Protein 3TBO (pdb70)

Foldseek 3Di:
DWWKQAFLAFIADPCGFTAGDQPDAPDPRGDPPCSVVVVRGDHIGTDDDDDPVD

Organism: Pyrobaculum calidifontis (strain DSM 21063 / JCM 11548 / VA1) (NCBI:txid410359)

Solvent-accessible surface area: 4048 Å² total; per-residue (Å²): 82,70,48,104,5,48,118,46,2,10,74,11,21,88,167,73,82,84,50,26,57,23,44,108,6,75,58,125,85,85,33,77,30,28,36,79,182,78,44,48,156,20,103,42,50,203,92,57,127,99,100,160,162,169

Radius of gyration: 11.91 Å; Cα contacts (8 Å, |Δi|>4): 117; chains: 1; bounding box: 25×32×19 Å

InterPro domains:
  IPR018967 Iron-binding zinc finger, CDGSH type [PF09360] (3-41)
  IPR018967 Iron-binding zinc finger, CDGSH type [SM00704] (10-46)
  IPR042216 MitoNEET, CDGSH iron-sulfur domain [G3DSA:3.40.5.90] (1-53)

Sequence (54 aa):
VEIRAIENGPYEVKIAIYLCRCGHSGSKPHCDGTHAKVGFKAPGAKIVHHHHHH

Secondary structure (DSSP, 8-state):
-EEEEPTTS-EEEE--EEE--SS--TTTTB--SHH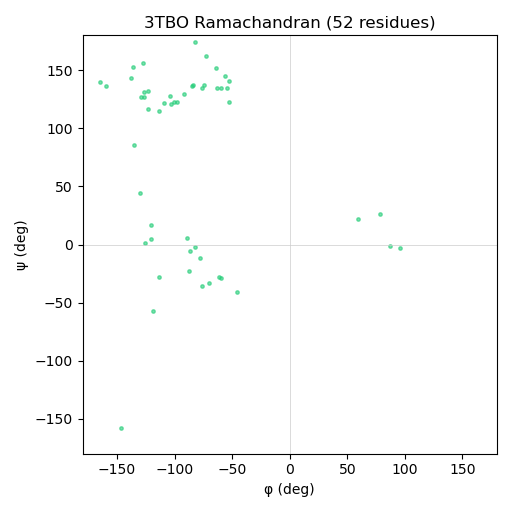HHHT-----EEEEE--TT-

Structure (mmCIF, N/CA/C/O backbone):
data_3TBO
#
_entry.id   3TBO
#
_cell.length_a   49.903
_cell.length_b   49.903
_cell.length_c   46.076
_cell.angle_alpha   90.00
_cell.angle_beta   90.00
_cell.angle_gamma   120.00
#
_symmetry.space_group_name_H-M   'P 31 2 1'
#
loop_
_entity.id
_entity.type
_entity.pdbx_description
1 polymer 'Zinc finger, CDGSH-type domain protein'
2 non-polymer 'FE2/S2 (INORGANIC) CLUSTER'
3 water water
#
loop_
_atom_site.group_PDB
_atom_site.id
_atom_site.type_symbol
_atom_site.label_atom_id
_atom_site.label_alt_id
_atom_site.label_comp_id
_atom_site.label_asym_id
_atom_site.label_entity_id
_atom_site.label_seq_id
_atom_site.pdbx_PDB_ins_code
_atom_site.Cartn_x
_atom_site.Cartn_y
_atom_site.Cartn_z
_atom_site.occupancy
_atom_site.B_iso_or_equiv
_atom_site.auth_seq_id
_atom_site.auth_comp_id
_atom_site.auth_asym_id
_atom_site.auth_atom_id
_atom_site.pdbx_PDB_model_num
ATOM 1 N N . VAL A 1 3 ? -10.366 -26.748 -0.590 1.00 28.23 3 VAL A N 1
ATOM 2 C CA . VAL A 1 3 ? -10.016 -25.300 -0.703 1.00 28.00 3 VAL A CA 1
ATOM 3 C C . VAL A 1 3 ? -8.783 -24.949 0.123 1.00 27.62 3 VAL A C 1
ATOM 4 O O . VAL A 1 3 ? -8.724 -25.193 1.334 1.00 27.79 3 VAL A O 1
ATOM 8 N N . GLU A 1 4 ? -7.788 -24.382 -0.549 1.00 26.25 4 GLU A N 1
ATOM 9 C CA . GLU A 1 4 ? -6.564 -23.988 0.109 1.00 25.78 4 GLU A CA 1
ATOM 10 C C . GLU A 1 4 ? -6.363 -22.516 -0.141 1.00 24.04 4 GLU A C 1
ATOM 11 O O . GLU A 1 4 ? -6.480 -22.060 -1.275 1.00 24.23 4 GLU A O 1
ATOM 17 N N . ILE A 1 5 ? -6.070 -21.780 0.926 1.00 22.32 5 ILE A N 1
ATOM 18 C CA . ILE A 1 5 ? -5.684 -20.373 0.810 1.00 20.83 5 ILE A CA 1
ATOM 19 C C . ILE A 1 5 ? -4.364 -20.205 1.533 1.00 19.98 5 ILE A C 1
ATOM 20 O O . ILE A 1 5 ? -4.233 -20.566 2.707 1.00 19.55 5 ILE A O 1
ATOM 25 N N . ARG A 1 6 ? -3.387 -19.637 0.840 1.00 19.12 6 ARG A N 1
ATOM 26 C CA . ARG A 1 6 ? -2.118 -19.323 1.446 1.00 18.80 6 ARG A CA 1
ATOM 27 C C . ARG A 1 6 ? -1.690 -17.931 0.996 1.00 17.94 6 ARG A C 1
ATOM 28 O O . ARG A 1 6 ? -2.057 -17.478 -0.085 1.00 18.86 6 ARG A O 1
ATOM 36 N N . ALA A 1 7 ? -0.896 -17.276 1.826 1.00 16.99 7 ALA A N 1
ATOM 37 C CA . ALA A 1 7 ? -0.240 -16.039 1.442 1.00 16.20 7 ALA A CA 1
ATOM 38 C C . ALA A 1 7 ? 1.128 -16.389 0.871 1.00 15.62 7 ALA A C 1
ATOM 39 O O . ALA A 1 7 ? 1.885 -17.141 1.496 1.00 16.79 7 ALA A O 1
ATOM 41 N N . ILE A 1 8 ? 1.447 -15.865 -0.309 1.00 15.01 8 ILE A N 1
ATOM 42 C CA . ILE A 1 8 ? 2.774 -15.995 -0.894 1.00 14.54 8 ILE A CA 1
ATOM 43 C C . ILE A 1 8 ? 3.674 -14.908 -0.320 1.00 14.28 8 ILE A C 1
ATOM 44 O O . ILE A 1 8 ? 3.253 -13.755 -0.159 1.00 13.42 8 ILE A O 1
ATOM 49 N N . GLU 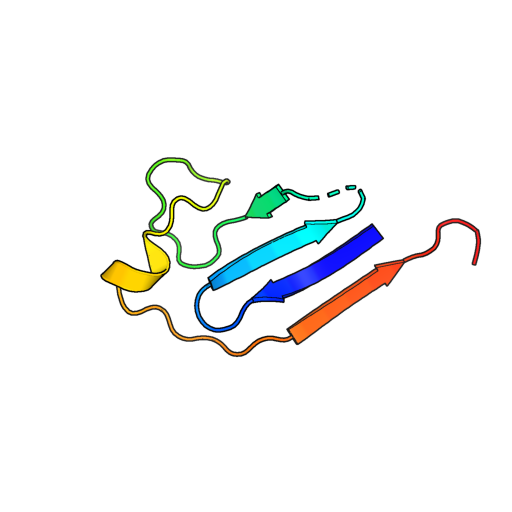A 1 9 ? 4.899 -15.271 0.018 1.00 14.56 9 GLU A N 1
ATOM 50 C CA . GLU A 1 9 ? 5.896 -14.326 0.505 1.00 14.87 9 GLU A CA 1
ATOM 51 C C . GLU A 1 9 ? 6.048 -13.152 -0.447 1.00 14.17 9 GLU A C 1
ATOM 52 O O . GLU A 1 9 ? 6.331 -13.326 -1.641 1.00 15.21 9 GLU A O 1
ATOM 58 N N . ASN A 1 10 ? 5.832 -11.951 0.101 1.00 13.23 10 ASN A N 1
ATOM 59 C CA . ASN A 1 10 ? 6.011 -10.697 -0.625 1.00 12.43 10 ASN A CA 1
ATOM 60 C C . ASN A 1 10 ? 5.109 -10.626 -1.853 1.00 12.56 10 ASN A C 1
ATOM 61 O O . ASN A 1 10 ? 5.353 -9.855 -2.770 1.00 14.43 10 ASN A O 1
ATOM 66 N N . GLY A 1 11 ? 4.041 -11.406 -1.824 1.00 12.27 11 GLY A N 1
ATOM 67 C CA . GLY A 1 11 ? 3.172 -11.544 -2.978 1.00 11.49 11 GLY A CA 1
ATOM 68 C C . GLY A 1 11 ? 1.721 -11.741 -2.608 1.00 11.62 11 GLY A C 1
ATOM 69 O O . GLY A 1 11 ? 1.297 -11.402 -1.511 1.00 11.37 11 GLY A O 1
ATOM 70 N N . PRO A 1 12 ? 0.947 -12.318 -3.523 1.00 11.23 12 PRO A N 1
ATOM 71 C CA . PRO A 1 12 ? -0.510 -12.376 -3.377 1.00 10.76 12 PRO A CA 1
ATOM 72 C C . PRO A 1 12 ? -1.007 -13.507 -2.491 1.00 10.97 12 PRO A C 1
ATOM 73 O O . PRO A 1 12 ? -0.207 -14.335 -2.042 1.00 12.32 12 PRO A O 1
ATOM 77 N 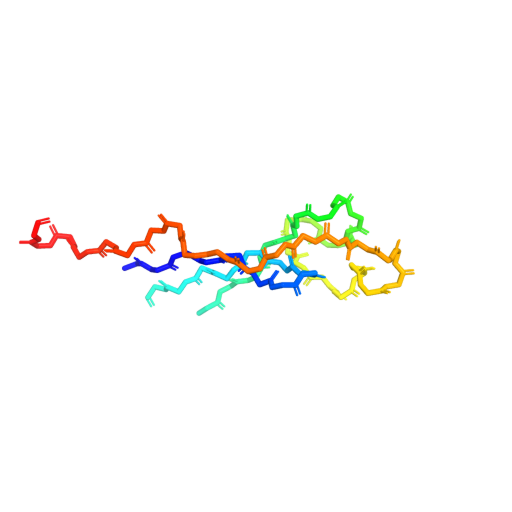N . TYR A 1 13 ? -2.311 -13.524 -2.233 1.00 11.15 13 TYR A N 1
ATOM 78 C CA . TYR A 1 13 ? -2.955 -14.755 -1.767 1.00 11.84 13 TYR A CA 1
ATOM 79 C C . TYR A 1 13 ? -3.149 -15.727 -2.921 1.00 13.02 13 TYR A C 1
ATOM 80 O O . TYR A 1 13 ? -3.610 -15.354 -3.990 1.00 14.07 13 TYR A O 1
ATOM 89 N N . GLU A 1 14 ? -2.819 -16.986 -2.695 1.00 13.67 14 GLU A N 1
ATOM 90 C CA . GLU A 1 14 ? -3.164 -18.045 -3.637 1.00 15.57 14 GLU A CA 1
ATOM 91 C C . GLU A 1 14 ? -4.391 -18.778 -3.126 1.00 15.94 14 GLU A C 1
ATOM 92 O O . GLU A 1 14 ? -4.401 -19.285 -1.998 1.00 17.22 14 GLU A O 1
ATOM 98 N N . VAL A 1 15 ? -5.431 -18.813 -3.944 1.00 17.08 15 VAL A N 1
ATOM 99 C CA . VAL A 1 15 ? -6.642 -19.541 -3.597 1.00 18.98 15 VAL A CA 1
ATOM 100 C C . VAL A 1 15 ? -6.762 -20.701 -4.579 1.00 20.60 15 VAL A C 1
ATOM 101 O O . VAL A 1 15 ? -6.904 -20.498 -5.792 1.00 21.21 15 VAL A O 1
ATOM 105 N N . LYS A 1 16 ? -6.659 -21.913 -4.043 1.00 22.89 16 LYS A N 1
ATOM 106 C CA . LYS A 1 16 ? -6.731 -23.134 -4.836 1.00 25.22 16 LYS A CA 1
ATOM 107 C C . LYS A 1 16 ? -8.048 -23.855 -4.548 1.00 26.63 16 LYS A C 1
ATOM 108 O O . LYS A 1 16 ? -8.334 -24.193 -3.388 1.00 26.54 16 LYS A O 1
ATOM 114 N N . ILE A 1 17 ? -8.857 -24.078 -5.585 1.00 28.48 17 ILE A N 1
ATOM 115 C CA . ILE A 1 17 ? -10.046 -24.937 -5.414 1.00 30.45 17 ILE A CA 1
ATOM 116 C C . ILE A 1 17 ? -10.011 -26.267 -6.195 1.00 31.12 17 ILE A C 1
ATOM 117 O O . ILE A 1 17 ? -9.667 -26.317 -7.383 1.00 32.23 17 ILE A O 1
ATOM 122 N N . ALA A 1 21 ? -6.549 -22.377 -9.484 1.00 24.02 21 ALA A N 1
ATOM 123 C CA . ALA A 1 21 ? -5.810 -21.367 -8.712 1.00 23.11 21 ALA A CA 1
ATOM 124 C C . ALA A 1 21 ? -6.059 -19.952 -9.195 1.00 22.34 21 ALA A C 1
ATOM 125 O O . ALA A 1 21 ? -5.982 -19.665 -10.387 1.00 23.10 21 ALA A O 1
ATOM 127 N N . ILE A 1 22 ? -6.369 -19.070 -8.249 1.00 20.65 22 ILE A N 1
ATOM 128 C CA . ILE A 1 22 ? -6.401 -17.636 -8.525 1.00 19.81 22 ILE A CA 1
ATOM 129 C C . ILE A 1 22 ? -5.530 -16.918 -7.506 1.00 18.05 22 ILE A C 1
ATOM 130 O O . ILE A 1 22 ? -5.276 -17.430 -6.398 1.00 18.21 22 ILE A O 1
ATOM 135 N N . TYR A 1 23 ? -5.078 -15.737 -7.900 1.00 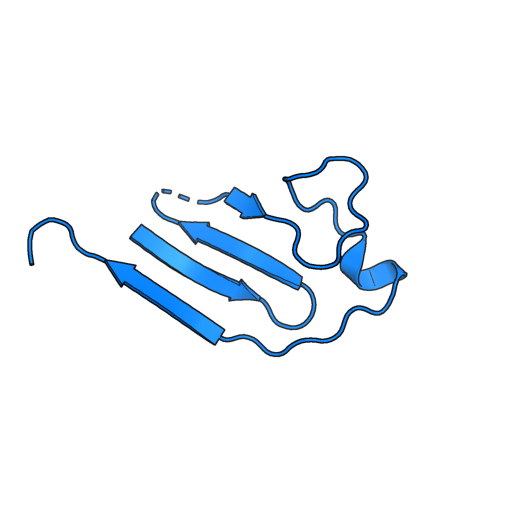16.70 23 TYR A N 1
ATOM 136 C CA . TYR A 1 23 ? -4.127 -14.944 -7.128 1.00 14.88 23 TYR A CA 1
ATOM 137 C C . TYR A 1 23 ? -4.722 -13.588 -6.845 1.00 14.46 23 TYR A C 1
ATOM 138 O O . TYR A 1 23 ? -4.998 -12.807 -7.762 1.00 15.00 23 TYR A O 1
ATOM 147 N N . LEU A 1 24 ? -4.926 -13.329 -5.559 1.00 12.59 24 LEU A N 1
ATOM 148 C CA . LEU A 1 24 ? -5.550 -12.100 -5.098 1.00 12.03 24 LEU A CA 1
ATOM 149 C C . LEU A 1 24 ? -4.537 -11.122 -4.513 1.00 10.82 24 LEU A C 1
ATOM 150 O O . LEU A 1 24 ? -3.711 -11.459 -3.634 1.00 11.80 24 LEU A O 1
ATOM 155 N N . CYS A 1 25 ? -4.594 -9.894 -5.022 1.00 10.54 25 CYS A N 1
ATOM 156 C CA . CYS A 1 25 ? -3.700 -8.840 -4.553 1.00 9.26 25 CYS A CA 1
ATOM 157 C C . CYS A 1 25 ? -3.857 -8.565 -3.047 1.00 8.60 25 CYS A C 1
ATOM 158 O O . CYS A 1 25 ? -4.967 -8.443 -2.516 1.00 9.92 25 CYS A O 1
ATOM 161 N N . ARG A 1 26 ? -2.718 -8.456 -2.373 1.00 8.86 26 ARG A N 1
ATOM 162 C CA . ARG A 1 26 ? -2.734 -8.052 -0.972 1.00 9.35 26 ARG A CA 1
ATOM 163 C C . ARG A 1 26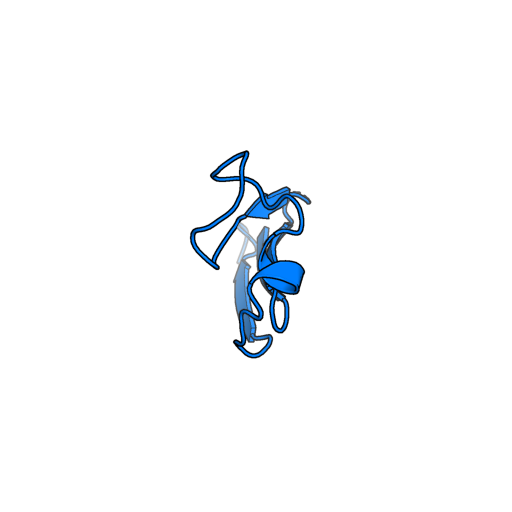 ? -1.847 -6.853 -0.672 1.00 9.32 26 ARG A C 1
ATOM 164 O O . ARG A 1 26 ? -1.739 -6.457 0.463 1.00 9.01 26 ARG A O 1
ATOM 172 N N . CYS A 1 27 ? -1.199 -6.300 -1.695 1.00 9.17 27 CYS A N 1
ATOM 173 C CA . CYS A 1 27 ? -0.348 -5.113 -1.539 1.00 9.19 27 CYS A CA 1
ATOM 174 C C . CYS A 1 27 ? -1.122 -3.795 -1.679 1.00 8.76 27 CYS A C 1
ATOM 175 O O . CYS A 1 27 ? -0.662 -2.755 -1.207 1.00 8.35 27 CYS A O 1
ATOM 178 N N . GLY A 1 28 ? -2.268 -3.837 -2.356 1.00 8.93 28 GLY A N 1
ATOM 179 C CA . GLY A 1 28 ? -3.095 -2.669 -2.569 1.00 9.47 28 GLY A CA 1
ATOM 180 C C . GLY A 1 28 ? -2.887 -1.963 -3.893 1.00 9.83 28 GLY A C 1
ATOM 181 O O . GLY A 1 28 ? -3.640 -1.027 -4.196 1.00 11.35 28 GLY A O 1
ATOM 182 N N . HIS A 1 29 ? -1.940 -2.416 -4.709 1.00 9.26 29 HIS A N 1
ATOM 183 C CA . HIS A 1 29 ? -1.490 -1.619 -5.853 1.00 8.99 29 HIS A CA 1
ATOM 184 C C . HIS A 1 29 ? -1.652 -2.263 -7.223 1.00 8.65 29 HIS A C 1
ATOM 185 O O . HIS A 1 29 ? -1.229 -1.695 -8.221 1.00 9.04 29 HIS A O 1
ATOM 192 N N . SER A 1 30 ? -2.264 -3.440 -7.291 1.00 7.93 30 SER A N 1
ATOM 193 C CA . SER A 1 30 ? -2.528 -4.029 -8.601 1.00 8.64 30 SER A CA 1
ATOM 194 C C . SER A 1 30 ? -3.333 -3.077 -9.486 1.00 8.54 30 SER A C 1
ATOM 195 O O . SER A 1 30 ? -4.211 -2.341 -9.026 1.00 8.27 30 SER A O 1
ATOM 198 N N . GLY A 1 31 ? -3.010 -3.141 -10.773 1.00 9.38 31 GLY A N 1
ATOM 199 C CA . GLY A 1 31 ? -3.779 -2.451 -11.809 1.00 10.23 31 GLY A CA 1
ATOM 200 C C . GLY A 1 31 ? -5.064 -3.184 -12.155 1.00 9.91 31 GLY A C 1
ATOM 201 O O . GLY A 1 31 ? -5.939 -2.641 -12.841 1.00 10.89 31 GLY A O 1
ATOM 202 N N . SER A 1 32 ? -5.201 -4.416 -11.674 1.00 10.15 32 SER A N 1
ATOM 203 C CA . SER A 1 32 ? -6.370 -5.222 -11.970 1.00 11.45 32 SER A CA 1
ATOM 204 C C . SER A 1 32 ? -6.999 -5.819 -10.720 1.00 11.18 32 SER A C 1
ATOM 205 O O . SER A 1 32 ? -7.395 -7.001 -10.733 1.00 11.60 32 SER A O 1
ATOM 208 N N . LYS A 1 33 ? -7.144 -5.016 -9.664 1.00 11.09 33 LYS A N 1
ATOM 209 C CA . LYS A 1 33 ? -7.744 -5.517 -8.421 1.00 11.25 33 LYS A CA 1
ATOM 210 C C . LYS A 1 33 ? -9.106 -6.170 -8.729 1.00 11.50 33 LYS A C 1
ATOM 211 O O . LYS A 1 33 ? -9.872 -5.627 -9.525 1.00 12.94 33 LYS A O 1
ATOM 217 N N . PRO A 1 34 ? -9.431 -7.289 -8.072 1.00 11.51 34 PRO A N 1
ATOM 218 C CA . PRO A 1 34 ? -8.669 -7.885 -6.960 1.00 11.59 34 PRO A CA 1
ATOM 219 C C . PRO A 1 34 ? -7.587 -8.864 -7.355 1.00 11.92 34 PRO A C 1
ATOM 220 O O . PRO A 1 34 ? -7.002 -9.485 -6.489 1.00 12.15 34 PRO A O 1
ATOM 224 N N . HIS A 1 35 ? -7.332 -9.030 -8.642 1.00 12.06 35 HIS A N 1
ATOM 225 C CA . HIS A 1 35 ? -6.354 -9.995 -9.088 1.00 12.33 35 HIS A CA 1
ATOM 226 C C . HIS A 1 35 ? -4.956 -9.418 -9.077 1.00 12.64 35 HIS A C 1
ATOM 227 O O . HIS A 1 35 ? -4.761 -8.261 -9.444 1.00 14.13 35 HIS A O 1
ATOM 234 N N . CYS A 1 36 ? -3.985 -10.187 -8.595 1.00 12.48 36 CYS A N 1
ATOM 235 C CA . CYS A 1 36 ? -2.582 -9.792 -8.638 1.00 12.74 36 CYS A CA 1
ATOM 236 C C . CYS A 1 36 ? -2.076 -9.637 -10.071 1.00 12.57 36 CYS A C 1
ATOM 237 O O . CYS A 1 36 ? -2.366 -10.498 -10.929 1.00 13.74 36 CYS A O 1
ATOM 240 N N . ASP A 1 37 ? -1.343 -8.548 -10.336 1.00 11.12 37 ASP A N 1
ATOM 241 C CA . ASP A 1 37 ? -0.661 -8.369 -11.635 1.00 10.87 37 ASP A CA 1
ATOM 242 C C . ASP A 1 37 ? 0.861 -8.218 -11.505 1.00 10.86 37 ASP A C 1
ATOM 243 O O . ASP A 1 37 ? 1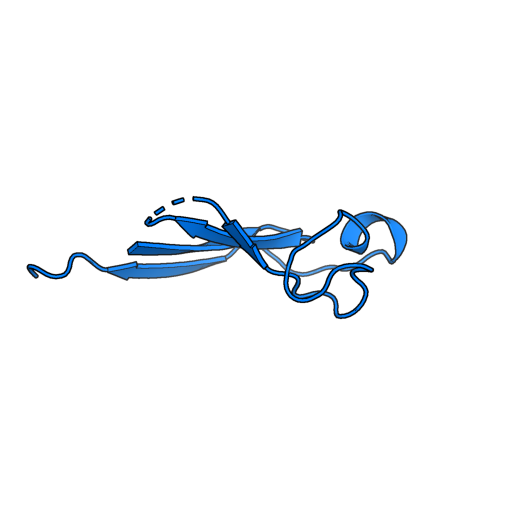.536 -7.771 -12.440 1.00 12.40 37 ASP A O 1
ATOM 248 N N . GLY A 1 38 ? 1.413 -8.605 -10.345 1.00 10.92 38 GLY A N 1
ATOM 249 C CA . GLY A 1 38 ? 2.855 -8.498 -10.141 1.00 11.08 38 GLY A CA 1
ATOM 250 C C . GLY A 1 38 ? 3.343 -7.161 -9.610 1.00 10.99 38 GLY A C 1
ATOM 251 O O . GLY A 1 38 ? 4.557 -6.997 -9.394 1.00 12.90 38 GLY A O 1
ATOM 252 N N . THR A 1 39 ? 2.445 -6.198 -9.393 1.00 10.08 39 THR A N 1
ATOM 253 C CA . THR A 1 39 ? 2.881 -4.894 -8.903 1.00 10.05 39 THR A CA 1
ATOM 254 C C . THR A 1 39 ? 3.559 -4.956 -7.529 1.00 10.15 39 THR A C 1
ATOM 255 O O . THR A 1 39 ? 4.415 -4.137 -7.240 1.00 10.69 39 THR A O 1
ATOM 259 N N . HIS A 1 40 ? 3.190 -5.937 -6.721 1.00 10.34 40 HIS A N 1
ATOM 260 C CA . HIS A 1 40 ? 3.836 -6.136 -5.408 1.00 10.12 40 HIS A CA 1
ATOM 261 C C . HIS A 1 40 ? 5.364 -6.055 -5.465 1.00 10.50 40 HIS A C 1
ATOM 262 O O . HIS A 1 40 ? 5.968 -5.464 -4.589 1.00 11.77 40 HIS A O 1
ATOM 269 N N . ALA A 1 41 ? 5.969 -6.632 -6.502 1.00 11.83 41 ALA A N 1
ATOM 270 C CA . ALA A 1 41 ? 7.431 -6.631 -6.607 1.00 13.25 41 ALA A CA 1
ATOM 271 C C . ALA A 1 41 ? 8.000 -5.252 -6.892 1.00 14.77 41 ALA A C 1
ATOM 272 O O . ALA A 1 41 ? 9.100 -4.926 -6.451 1.00 17.30 41 ALA A O 1
ATOM 274 N N . LYS A 1 42 ? 7.261 -4.444 -7.643 1.00 14.76 42 LYS A N 1
ATOM 275 C CA . LYS A 1 42 ? 7.736 -3.116 -8.001 1.00 14.99 42 LYS A CA 1
ATOM 276 C C . LYS A 1 42 ? 7.625 -2.148 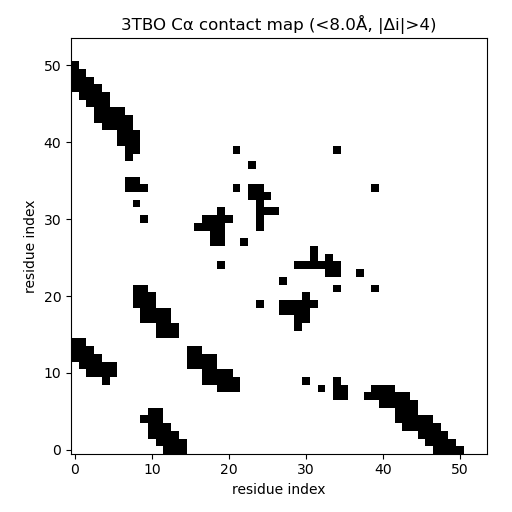-6.838 1.00 15.28 42 LYS A C 1
ATOM 277 O O . LYS A 1 42 ? 8.466 -1.274 -6.682 1.00 17.40 42 LYS A O 1
ATOM 283 N N . VAL A 1 43 ? 6.581 -2.291 -6.025 1.00 14.84 43 VAL A N 1
ATOM 284 C CA . VAL A 1 43 ? 6.384 -1.374 -4.905 1.00 14.37 43 VAL A CA 1
ATOM 285 C C . VAL A 1 43 ? 7.127 -1.822 -3.656 1.00 14.31 43 VAL A C 1
ATOM 286 O O . VAL A 1 43 ? 7.105 -1.128 -2.649 1.00 16.75 43 VAL A O 1
ATOM 290 N N . GLY A 1 44 ? 7.737 -3.005 -3.701 1.00 13.80 44 GLY A N 1
ATOM 291 C CA . GLY A 1 44 ? 8.585 -3.473 -2.596 1.00 13.80 44 GLY A CA 1
ATOM 292 C C . GLY A 1 44 ? 7.789 -4.003 -1.413 1.00 13.32 44 GLY A C 1
ATOM 293 O O . GLY A 1 44 ? 8.257 -3.933 -0.283 1.00 12.39 44 GLY A O 1
ATOM 294 N N . PHE A 1 45 ? 6.577 -4.489 -1.671 1.00 11.76 45 PHE A N 1
ATOM 295 C CA . PHE A 1 45 ? 5.727 -5.094 -0.641 1.00 10.49 45 PHE A CA 1
ATOM 296 C C . PHE A 1 45 ? 6.444 -6.218 0.094 1.00 11.01 45 PHE A C 1
ATOM 297 O O . PHE A 1 45 ? 7.068 -7.066 -0.539 1.00 11.73 45 PHE A O 1
ATOM 305 N N . LYS A 1 46 ? 6.344 -6.226 1.420 1.00 10.45 46 LYS A N 1
ATOM 306 C CA . LYS A 1 46 ? 6.948 -7.286 2.223 1.00 10.75 46 LYS A CA 1
ATOM 307 C C . LYS A 1 46 ? 5.942 -7.859 3.185 1.00 10.97 46 LYS A C 1
ATOM 308 O O . LYS A 1 46 ? 5.311 -7.130 3.956 1.00 11.95 46 LYS A O 1
ATOM 314 N N . ALA A 1 47 ? 5.791 -9.182 3.145 1.00 10.86 47 ALA A N 1
ATOM 315 C CA . ALA A 1 47 ? 4.990 -9.942 4.097 1.00 11.86 47 ALA A CA 1
ATOM 316 C C . ALA A 1 47 ? 5.383 -11.403 3.929 1.00 13.06 47 ALA A C 1
ATOM 317 O O . ALA A 1 47 ? 5.608 -11.863 2.821 1.00 13.14 47 ALA A O 1
ATOM 319 N N . PRO A 1 48 ? 5.494 -12.138 5.024 1.00 13.57 48 PRO A N 1
ATOM 320 C CA . PRO A 1 48 ? 5.899 -13.528 4.900 1.00 15.01 48 PRO A CA 1
ATOM 321 C C . PRO A 1 48 ? 4.804 -14.423 4.312 1.00 16.00 48 PRO A C 1
ATOM 322 O O . PRO A 1 48 ? 3.622 -14.046 4.276 1.00 14.98 48 PRO A O 1
ATOM 326 N N . GLY A 1 49 ? 5.225 -15.597 3.845 1.00 17.65 49 GLY A N 1
ATOM 327 C CA . GLY A 1 49 ? 4.283 -16.659 3.485 1.00 19.00 49 GLY A CA 1
ATOM 328 C C . GLY A 1 49 ? 3.536 -17.132 4.712 1.00 20.81 49 GLY A C 1
ATOM 329 O O . GLY A 1 49 ? 4.044 -17.035 5.840 1.00 22.00 49 GLY A O 1
ATOM 330 N N . ALA A 1 50 ? 2.320 -17.622 4.512 1.00 22.07 50 ALA A N 1
ATOM 331 C CA . ALA A 1 50 ? 1.549 -18.195 5.610 1.00 23.17 50 ALA A CA 1
ATOM 332 C C . ALA A 1 50 ? 0.480 -19.099 5.057 1.00 23.86 50 ALA A C 1
ATOM 333 O O . ALA A 1 50 ? -0.162 -18.758 4.071 1.00 23.68 50 ALA A O 1
ATOM 335 N N . LYS A 1 51 ? 0.302 -20.263 5.675 1.00 24.81 51 LYS A N 1
ATOM 336 C CA . LYS A 1 51 ? -0.896 -21.068 5.437 1.00 26.06 51 LYS A CA 1
ATOM 337 C C . LYS A 1 51 ? -2.046 -20.386 6.158 1.00 25.43 51 LYS A C 1
ATOM 338 O O . LYS A 1 51 ? -1.878 -19.893 7.271 1.00 26.19 51 LYS A O 1
ATOM 344 N N . ILE A 1 52 ? -3.197 -20.311 5.502 1.00 24.89 52 ILE A N 1
ATOM 345 C CA . ILE A 1 52 ? -4.358 -19.636 6.066 1.00 24.59 52 ILE A CA 1
ATOM 346 C C . ILE A 1 52 ? -5.540 -20.603 6.233 1.00 25.80 52 ILE A C 1
ATOM 347 O O . ILE A 1 52 ? -6.057 -20.754 7.344 1.00 25.76 52 ILE A O 1
ATOM 352 N N . VAL A 1 53 ? -5.977 -21.243 5.152 1.00 26.67 53 VAL A N 1
ATOM 353 C CA . VAL A 1 53 ? -6.996 -22.292 5.279 1.00 28.50 53 VAL A CA 1
ATOM 354 C C . VAL A 1 53 ? -6.674 -23.492 4.401 1.00 29.23 53 VAL A C 1
ATOM 355 O O . VAL A 1 53 ? -6.142 -23.356 3.305 1.00 28.43 53 VAL A O 1
ATOM 359 N N . HIS A 1 54 ? -6.975 -24.672 4.921 1.00 31.43 54 HIS A N 1
ATOM 360 C CA . HIS A 1 54 ? -6.960 -25.899 4.135 1.00 33.66 54 HIS A CA 1
ATOM 361 C C . HIS A 1 54 ? -8.216 -26.698 4.471 1.00 34.26 54 HIS A C 1
ATOM 362 O O . HIS A 1 54 ? -8.193 -27.576 5.331 1.00 34.77 54 HIS A O 1
ATOM 369 N N . HIS A 1 55 ? -9.305 -26.387 3.780 1.00 35.00 55 HIS A N 1
ATOM 370 C CA . HIS A 1 55 ? -10.619 -26.916 4.111 1.00 36.00 55 HIS A CA 1
ATOM 371 C C . HIS A 1 55 ? -11.067 -28.049 3.172 1.00 36.78 55 HIS A C 1
ATOM 372 O O . HIS A 1 55 ? -11.148 -27.856 1.957 1.00 36.78 55 HIS A O 1
ATOM 379 N N . HIS A 1 56 ? -11.342 -29.226 3.742 1.00 37.97 56 HIS A N 1
ATOM 380 C CA . HIS A 1 56 ? -12.084 -30.286 3.043 1.00 39.24 56 HIS A CA 1
ATOM 381 C C . HIS A 1 56 ? -13.529 -30.195 3.495 1.00 39.66 56 HIS A C 1
ATOM 382 O O . HIS A 1 56 ? -13.800 -30.291 4.691 1.00 39.45 56 HIS A O 1
ATOM 389 N N . HIS A 1 57 ? -14.454 -30.023 2.555 1.00 40.57 57 HIS A N 1
ATOM 390 C CA . HIS A 1 57 ? -15.881 -29.847 2.881 1.00 42.03 57 HIS A CA 1
ATOM 391 C C . HIS A 1 57 ? -16.474 -31.040 3.638 1.00 42.35 57 HIS A C 1
ATOM 392 O O . HIS A 1 57 ? -17.405 -30.881 4.440 1.00 42.70 57 HIS A O 1
ATOM 399 N N . HIS A 1 58 ? -15.914 -32.219 3.383 1.00 42.61 58 HI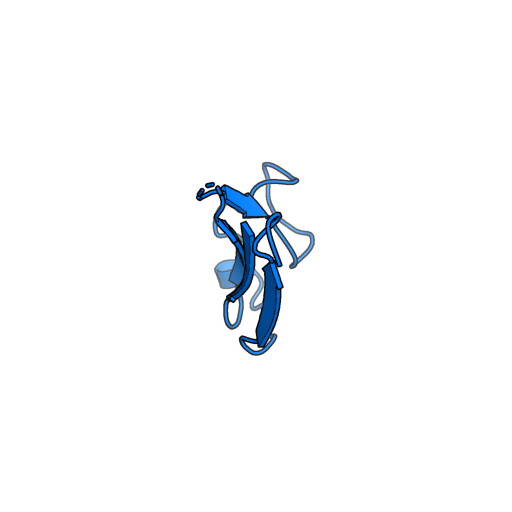S A N 1
ATOM 400 C CA . HIS A 1 58 ? -16.377 -33.461 3.988 1.00 42.97 58 HIS A CA 1
ATOM 401 C C . HIS A 1 58 ? -15.856 -33.759 5.390 1.00 42.99 58 HIS A C 1
ATOM 402 O O . HIS A 1 58 ? -16.229 -34.778 5.968 1.00 42.83 58 HIS A O 1
ATOM 409 N N . HIS A 1 59 ? -14.991 -32.898 5.930 1.00 42.94 59 HIS A N 1
ATOM 410 C CA . HIS A 1 59 ? -14.443 -33.107 7.277 1.00 42.93 59 HIS A CA 1
ATOM 411 C C . HIS A 1 59 ? -14.765 -31.957 8.232 1.00 43.14 59 HIS A C 1
ATOM 412 O O . HIS A 1 59 ? -14.442 -30.793 7.963 1.00 43.43 59 HIS A O 1
#

CATH classification: 3.40.5.90

B-factor: mean 20.81, std 10.93, range [7.93, 49.44]

Nearest PDB structures (foldseek):
  3tbo-assembly1_A-2  TM=1.019E+00  e=8.935E-11  Pyrobaculum calidifontis JCM 11548
  3tbm-assembly1_B  TM=8.781E-01  e=1.346E-03  Ralstonia pseudosolanacearum GMI1000
  6lkq-assembly1_l  TM=2.400E-01  e=6.761E+00  Escherichia coli